Protein AF-A0A0E3JWS9-F1 (afdb_monomer_lite)

Foldseek 3Di:
DAEDDDDPPCPVVSVVVVVVCVVVVHDYDYDDDPPVVVVVVVPPDD

Sequence (46 aa):
MISIGCDHGGYELKEIIRKSLEEKGIEYRDYLLWYMNLINTSHNGG

pLDDT: mean 73.38, std 15.68, range [39.09, 92.19]

Organism: Clostridium scatologenes (NCBI:txid1548)

Radius of gyration: 12.81 Å; chains: 1; bounding box: 34×22×23 Å

Secondary structure (DSSP, 8-state):
-EEE---GGGHHHHHHHHHHHHHTT--EEE---GGGSHHHHTTS--

InterPro domains:
  IPR003500 Sugar-phosphate isomerase, RpiB/LacA/LacB family [PF02502] (2-31)
  IPR036569 Sugar-phosphate isomerase, RpiB/LacA/LacB superfamily [G3DSA:3.40.1400.10] (1-38)
  IPR036569 Sugar-phosphate isomerase, RpiB/LacA/LacB superfamily [SSF89623] (2-31)

Structure (mmCIF, N/CA/C/O backbone):
data_AF-A0A0E3JWS9-F1
#
_entry.id   AF-A0A0E3JWS9-F1
#
loop_
_atom_site.group_PDB
_atom_site.id
_atom_site.type_symbol
_atom_site.label_atom_id
_atom_site.label_alt_id
_atom_site.label_comp_id
_atom_site.label_asym_id
_atom_site.label_entity_id
_atom_site.label_seq_id
_atom_site.pdbx_PDB_ins_code
_atom_site.Cartn_x
_atom_site.Cartn_y
_atom_site.Cartn_z
_atom_site.occupancy
_atom_site.B_iso_or_equiv
_atom_site.auth_seq_id
_atom_site.auth_comp_id
_atom_site.auth_asym_id
_atom_site.auth_atom_id
_atom_site.pdbx_PDB_model_num
ATOM 1 N N . MET A 1 1 ? -11.353 -5.818 -4.947 1.00 65.56 1 MET A N 1
ATOM 2 C CA . MET A 1 1 ? 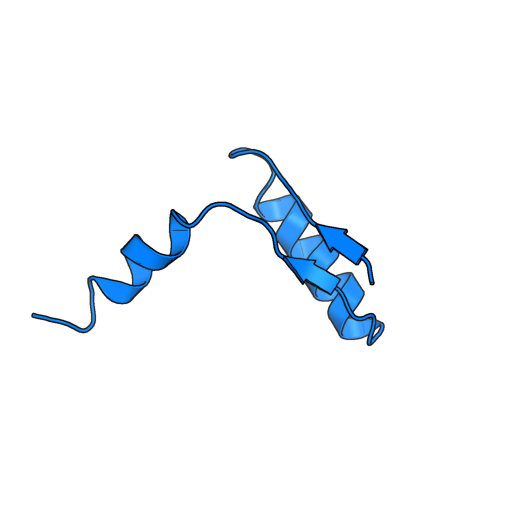-9.971 -6.097 -4.506 1.00 65.56 1 MET A CA 1
ATOM 3 C C . MET A 1 1 ? -9.021 -5.328 -5.408 1.00 65.56 1 MET A C 1
ATOM 5 O O . MET A 1 1 ? -9.087 -5.517 -6.616 1.00 65.56 1 MET A O 1
ATOM 9 N N . ILE A 1 2 ? -8.223 -4.416 -4.848 1.00 77.94 2 ILE A N 1
ATOM 10 C CA . ILE A 1 2 ? -7.335 -3.527 -5.619 1.00 77.94 2 ILE A CA 1
ATOM 11 C C . ILE A 1 2 ? -5.921 -4.103 -5.618 1.00 77.94 2 ILE A C 1
ATOM 13 O O . ILE A 1 2 ? -5.377 -4.368 -4.555 1.00 77.94 2 ILE A O 1
ATOM 17 N N . SER A 1 3 ? -5.315 -4.298 -6.783 1.00 83.19 3 SER A N 1
ATOM 18 C CA . SER A 1 3 ? -3.920 -4.731 -6.903 1.00 83.19 3 SER A CA 1
ATOM 19 C C . SER A 1 3 ? -2.996 -3.522 -7.036 1.00 83.19 3 SER A C 1
ATOM 21 O O . SER A 1 3 ? -3.186 -2.726 -7.956 1.00 83.19 3 SER A O 1
ATOM 23 N N . ILE A 1 4 ? -1.993 -3.394 -6.162 1.00 80.38 4 ILE A N 1
ATOM 24 C CA . ILE A 1 4 ? -1.005 -2.304 -6.228 1.00 80.38 4 ILE A CA 1
ATOM 25 C C . ILE A 1 4 ? 0.364 -2.825 -6.678 1.00 80.38 4 ILE A C 1
ATOM 27 O O . ILE A 1 4 ? 0.910 -3.777 -6.115 1.00 80.38 4 ILE A O 1
ATOM 31 N N . GLY A 1 5 ? 0.899 -2.181 -7.715 1.00 80.38 5 GLY A N 1
ATOM 32 C CA . GLY A 1 5 ? 2.167 -2.490 -8.367 1.00 80.38 5 GLY A CA 1
ATOM 33 C C . GLY A 1 5 ? 2.965 -1.208 -8.603 1.00 80.38 5 GLY A C 1
ATOM 34 O O . GLY A 1 5 ? 2.379 -0.143 -8.781 1.00 80.38 5 GLY A O 1
ATOM 35 N N . CYS A 1 6 ? 4.289 -1.285 -8.561 1.00 79.56 6 CYS A N 1
ATOM 36 C CA . CYS A 1 6 ? 5.163 -0.138 -8.713 1.00 79.56 6 CYS A CA 1
ATOM 37 C C . CYS A 1 6 ? 6.567 -0.585 -9.104 1.00 79.56 6 CYS A C 1
ATOM 39 O O . CYS A 1 6 ? 7.034 -1.632 -8.655 1.00 79.56 6 CYS A O 1
ATOM 41 N N . ASP A 1 7 ? 7.206 0.226 -9.938 1.00 79.62 7 ASP A N 1
ATOM 42 C CA . ASP A 1 7 ? 8.606 0.077 -10.311 1.00 79.62 7 ASP A CA 1
ATOM 43 C C . ASP A 1 7 ? 9.530 0.575 -9.176 1.00 79.62 7 ASP A C 1
ATOM 45 O O . ASP A 1 7 ? 9.061 1.130 -8.177 1.00 79.62 7 ASP A O 1
ATOM 49 N N . HIS A 1 8 ? 10.846 0.397 -9.315 1.00 77.94 8 HIS A N 1
ATOM 50 C CA . HIS A 1 8 ? 11.836 0.682 -8.272 1.00 77.94 8 HIS A CA 1
ATOM 51 C C . HIS A 1 8 ? 11.750 2.123 -7.732 1.00 77.94 8 HIS A C 1
ATOM 53 O O . HIS A 1 8 ? 11.948 2.354 -6.542 1.00 77.94 8 HIS A O 1
ATOM 59 N N . GLY A 1 9 ? 11.403 3.090 -8.585 1.00 78.31 9 GLY A N 1
ATOM 60 C CA . GLY A 1 9 ? 11.319 4.507 -8.216 1.00 78.31 9 GLY A CA 1
ATOM 61 C C . GLY A 1 9 ? 10.017 4.959 -7.546 1.00 78.31 9 GLY A C 1
ATOM 62 O O . GLY A 1 9 ? 9.948 6.099 -7.104 1.00 78.31 9 GLY A O 1
ATOM 63 N N . GLY A 1 10 ? 8.974 4.128 -7.473 1.00 80.19 10 GLY A N 1
ATOM 64 C CA . GLY A 1 10 ? 7.672 4.569 -6.949 1.00 80.19 10 GLY A CA 1
ATOM 65 C C . GLY A 1 10 ? 7.246 3.900 -5.640 1.00 80.19 10 GLY A C 1
ATOM 66 O O . GLY A 1 10 ? 6.072 3.955 -5.267 1.00 80.19 10 GLY A O 1
ATOM 67 N N . TYR A 1 11 ? 8.194 3.297 -4.917 1.00 81.31 11 TYR A N 1
ATOM 68 C CA . TYR A 1 11 ? 7.952 2.691 -3.606 1.00 81.31 11 TYR A CA 1
ATOM 69 C C . TYR A 1 11 ? 7.326 3.676 -2.603 1.00 81.31 11 TYR A C 1
ATOM 71 O O . TYR A 1 11 ? 6.346 3.337 -1.942 1.00 81.31 11 TYR A O 1
ATOM 79 N N . GLU A 1 12 ? 7.824 4.915 -2.539 1.00 83.81 12 GLU A N 1
ATOM 80 C CA . GLU A 1 12 ? 7.301 5.941 -1.624 1.00 83.81 12 GLU A CA 1
ATOM 81 C C . GLU A 1 12 ? 5.844 6.309 -1.934 1.00 83.81 12 GLU A C 1
ATOM 83 O O . GLU A 1 12 ? 4.996 6.357 -1.042 1.00 83.81 12 GLU A O 1
ATOM 88 N N . LEU A 1 13 ? 5.522 6.500 -3.217 1.00 85.81 13 LEU A N 1
ATOM 89 C CA . LEU A 1 13 ? 4.160 6.804 -3.651 1.00 85.81 13 LEU A CA 1
ATOM 90 C C . LEU A 1 13 ? 3.208 5.648 -3.336 1.00 85.81 13 LEU A C 1
ATOM 92 O O . LEU A 1 13 ? 2.078 5.853 -2.888 1.00 85.81 13 LEU A O 1
ATOM 96 N N . LYS A 1 14 ? 3.675 4.417 -3.533 1.00 85.25 14 LYS A N 1
ATOM 97 C CA . LYS A 1 14 ? 2.902 3.226 -3.211 1.00 85.25 14 LYS A CA 1
ATOM 98 C C . LYS A 1 14 ? 2.616 3.112 -1.712 1.00 85.25 14 LYS A C 1
ATOM 100 O O . LYS A 1 14 ? 1.494 2.768 -1.359 1.00 85.25 14 LYS A O 1
ATOM 105 N N . GLU A 1 15 ? 3.578 3.405 -0.840 1.00 85.31 15 GLU A N 1
ATOM 106 C CA . GLU A 1 15 ? 3.383 3.421 0.619 1.00 85.31 15 GLU A CA 1
ATOM 107 C C . GLU A 1 15 ? 2.286 4.411 1.048 1.00 85.31 15 GLU A C 1
ATOM 109 O O . GLU A 1 15 ? 1.452 4.086 1.895 1.00 85.31 15 GLU A O 1
ATOM 114 N N . ILE A 1 16 ? 2.222 5.588 0.420 1.00 89.81 16 ILE A N 1
ATOM 115 C CA . ILE A 1 16 ? 1.165 6.584 0.674 1.00 89.81 16 ILE A CA 1
ATOM 116 C C . ILE A 1 16 ? -0.211 6.045 0.254 1.00 89.81 16 ILE A C 1
ATOM 118 O O . ILE A 1 16 ? 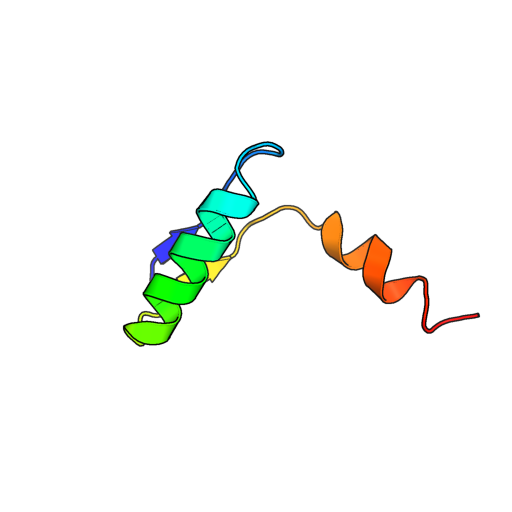-1.192 6.170 0.995 1.00 89.81 16 ILE A O 1
ATOM 122 N N . ILE A 1 17 ? -0.288 5.406 -0.917 1.00 87.31 17 ILE A N 1
ATOM 123 C CA . ILE A 1 17 ? -1.520 4.781 -1.420 1.00 87.31 17 ILE A CA 1
ATOM 124 C C . ILE A 1 17 ? -1.944 3.624 -0.508 1.00 87.31 17 ILE A C 1
ATOM 126 O O . ILE A 1 17 ? -3.124 3.498 -0.190 1.00 87.31 17 ILE A O 1
ATOM 130 N N . ARG A 1 18 ? -0.989 2.816 -0.038 1.00 86.00 18 ARG A N 1
ATOM 131 C CA . ARG A 1 18 ? -1.208 1.704 0.892 1.00 86.00 18 ARG A CA 1
ATOM 132 C C . ARG A 1 18 ? -1.863 2.184 2.188 1.00 86.00 18 ARG A C 1
ATOM 134 O O . ARG A 1 18 ? -2.935 1.696 2.528 1.00 86.00 18 ARG A O 1
ATOM 141 N N . LYS A 1 19 ? -1.285 3.201 2.840 1.00 89.31 19 LYS A N 1
ATOM 142 C CA . LYS A 1 19 ? -1.854 3.813 4.055 1.00 89.31 19 LYS A CA 1
ATOM 143 C C . LYS A 1 19 ? -3.254 4.370 3.805 1.00 89.31 19 LYS A C 1
ATOM 145 O O . LYS A 1 19 ? -4.168 4.096 4.571 1.00 89.31 19 LYS A O 1
ATOM 150 N N . SER A 1 20 ? -3.449 5.047 2.673 1.00 90.75 20 SER A N 1
ATOM 151 C CA . SER A 1 20 ? -4.762 5.584 2.291 1.00 90.75 20 SER A CA 1
ATOM 152 C C . SER A 1 20 ? -5.824 4.490 2.107 1.00 90.75 20 SER A C 1
ATOM 154 O O . SER A 1 20 ? -7.001 4.722 2.379 1.00 90.75 20 SER A O 1
ATOM 156 N N . LEU A 1 21 ? -5.434 3.307 1.617 1.00 88.31 21 LEU A N 1
ATOM 157 C CA . LEU A 1 21 ? -6.324 2.153 1.464 1.00 88.31 21 LEU A CA 1
ATOM 158 C C . LEU A 1 21 ? -6.646 1.512 2.820 1.00 88.31 21 LEU A C 1
ATOM 160 O O . LEU A 1 21 ? -7.807 1.188 3.063 1.00 88.31 21 LEU A O 1
ATOM 164 N N . GLU A 1 22 ? -5.660 1.398 3.713 1.00 86.75 22 GLU A N 1
ATOM 165 C CA . GLU A 1 22 ? -5.852 0.910 5.086 1.00 86.75 22 GLU A CA 1
ATOM 166 C C . GLU A 1 22 ? -6.773 1.818 5.903 1.00 86.75 22 GLU A C 1
ATOM 168 O O . GLU A 1 22 ? -7.712 1.331 6.528 1.00 86.75 22 GLU A O 1
ATOM 173 N N . GLU A 1 23 ? -6.569 3.137 5.845 1.00 92.19 23 GLU A N 1
ATOM 174 C CA . GLU A 1 23 ? -7.417 4.119 6.537 1.00 92.19 23 GLU A CA 1
ATOM 175 C C . GLU A 1 23 ? -8.875 4.059 6.070 1.00 92.19 23 GLU A C 1
ATOM 177 O O . GLU A 1 23 ? -9.801 4.317 6.836 1.00 92.19 23 GLU A O 1
ATOM 182 N N . LYS A 1 24 ? -9.094 3.692 4.805 1.00 91.19 24 LYS A N 1
ATOM 183 C CA . LYS A 1 24 ? -10.432 3.521 4.230 1.00 91.19 24 LYS A CA 1
ATOM 184 C C . LYS A 1 24 ? -11.005 2.116 4.453 1.00 91.19 24 LYS A C 1
ATOM 186 O O . LYS A 1 24 ? -12.139 1.875 4.047 1.00 91.19 24 LYS A O 1
ATOM 191 N N . GLY A 1 25 ? -10.246 1.194 5.054 1.00 90.44 25 GLY A N 1
ATOM 192 C CA . GLY A 1 25 ? -10.644 -0.206 5.229 1.00 90.44 25 GLY A CA 1
ATOM 193 C C . GLY A 1 25 ? -10.825 -0.956 3.905 1.00 90.44 25 GLY A C 1
ATOM 194 O O . GLY A 1 25 ? -11.634 -1.878 3.820 1.00 90.44 25 GLY A O 1
ATOM 195 N N . ILE A 1 26 ? -10.126 -0.534 2.848 1.00 87.12 26 ILE A N 1
ATOM 196 C CA . ILE A 1 26 ? -10.260 -1.113 1.512 1.00 87.12 26 ILE A CA 1
ATOM 197 C C . ILE A 1 26 ? -9.279 -2.271 1.369 1.00 87.12 26 ILE A C 1
ATOM 199 O O . ILE A 1 26 ? -8.064 -2.087 1.427 1.00 87.12 26 ILE A O 1
ATOM 203 N N . GLU A 1 27 ? -9.807 -3.461 1.091 1.00 85.12 27 GLU A N 1
ATOM 204 C CA . GLU A 1 27 ? -8.976 -4.620 0.786 1.00 85.12 27 GLU A CA 1
ATOM 205 C C . GLU A 1 27 ? -8.169 -4.425 -0.505 1.00 85.12 27 GLU A C 1
ATOM 207 O O . GLU A 1 27 ? -8.704 -4.312 -1.623 1.00 85.12 27 GLU A O 1
ATOM 212 N N . TYR A 1 28 ? -6.8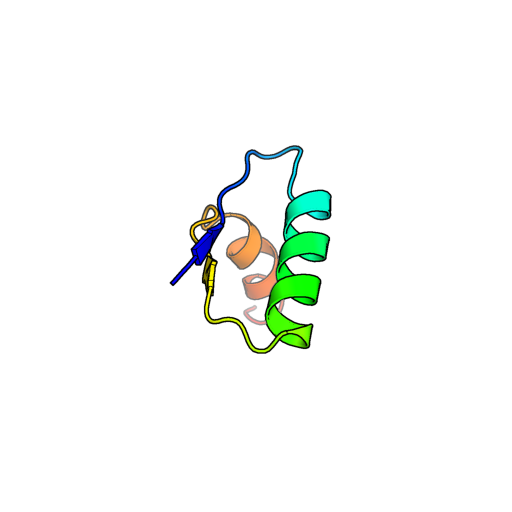49 -4.461 -0.343 1.00 84.56 28 TYR A N 1
ATOM 213 C CA . TYR A 1 28 ? -5.884 -4.403 -1.426 1.00 84.56 28 TYR A CA 1
ATOM 214 C C . TYR A 1 28 ? -4.932 -5.600 -1.376 1.00 84.56 28 TYR A C 1
ATOM 216 O O . TYR A 1 28 ? -4.739 -6.246 -0.349 1.00 84.56 28 TYR A O 1
ATOM 224 N N . ARG A 1 29 ? -4.340 -5.906 -2.525 1.00 82.06 29 ARG A N 1
ATOM 225 C CA . ARG A 1 29 ? -3.349 -6.956 -2.701 1.00 82.06 29 ARG A CA 1
ATOM 226 C C . ARG A 1 29 ? -2.068 -6.337 -3.228 1.00 82.06 29 ARG A C 1
ATOM 228 O O . ARG A 1 29 ? -2.050 -5.729 -4.299 1.00 82.06 29 ARG A O 1
ATOM 235 N N . ASP A 1 30 ? -1.013 -6.484 -2.449 1.00 80.56 30 ASP A N 1
ATOM 236 C CA . ASP A 1 30 ? 0.315 -6.022 -2.809 1.00 80.56 30 ASP A CA 1
ATOM 237 C C . ASP A 1 30 ? 1.004 -7.053 -3.706 1.00 80.56 30 ASP A C 1
ATOM 239 O O . ASP A 1 30 ? 1.075 -8.229 -3.352 1.00 80.56 30 ASP A O 1
ATOM 243 N N . TYR A 1 31 ? 1.475 -6.618 -4.873 1.00 75.81 31 TYR A N 1
ATOM 244 C CA . TYR A 1 31 ? 2.169 -7.479 -5.831 1.00 75.81 31 TYR A CA 1
ATOM 245 C C . TYR A 1 31 ? 3.632 -7.070 -6.052 1.00 75.81 31 TYR A C 1
ATOM 247 O O . TYR A 1 31 ? 4.250 -7.538 -7.009 1.00 75.81 31 TYR A O 1
ATOM 255 N N . LEU A 1 32 ? 4.213 -6.195 -5.214 1.00 66.00 32 LEU A N 1
ATOM 256 C CA . LEU A 1 32 ? 5.608 -5.799 -5.428 1.00 66.00 32 LEU A CA 1
ATOM 257 C C . LEU A 1 32 ? 6.611 -6.898 -5.121 1.00 66.00 32 LEU A C 1
ATOM 259 O O . LEU A 1 32 ? 6.444 -7.736 -4.238 1.00 66.00 32 LEU A O 1
ATOM 263 N N . LEU A 1 33 ? 7.703 -6.769 -5.870 1.00 57.78 33 LEU A N 1
ATOM 264 C CA . LEU A 1 33 ? 8.863 -7.629 -5.938 1.00 57.78 33 LEU A CA 1
ATOM 265 C C . LEU A 1 33 ? 9.427 -7.974 -4.552 1.00 57.78 33 LEU A C 1
ATOM 267 O O . LEU A 1 33 ? 9.721 -7.103 -3.735 1.00 57.78 33 LEU A O 1
ATOM 271 N N . TRP A 1 34 ? 9.669 -9.270 -4.373 1.00 52.84 34 TRP A N 1
ATOM 272 C CA . TRP A 1 34 ? 10.340 -9.993 -3.284 1.00 52.84 34 TRP A CA 1
ATOM 273 C C . TRP A 1 34 ? 11.663 -9.408 -2.732 1.00 52.84 34 TRP A C 1
ATOM 275 O O . TRP A 1 34 ? 12.280 -10.009 -1.855 1.00 52.84 34 TRP A O 1
ATOM 285 N N . TYR A 1 35 ? 12.135 -8.262 -3.219 1.00 52.56 35 TYR A N 1
ATOM 286 C CA . TYR A 1 35 ? 13.490 -7.775 -2.974 1.00 52.56 35 TYR A CA 1
ATOM 287 C C . TYR A 1 35 ? 13.668 -7.053 -1.627 1.00 52.56 35 TYR A C 1
ATOM 289 O O . TYR A 1 35 ? 14.764 -7.033 -1.077 1.00 52.56 35 TYR A O 1
ATOM 297 N N . MET A 1 36 ? 12.598 -6.519 -1.031 1.00 51.91 36 MET A N 1
ATOM 298 C CA . MET A 1 36 ? 12.681 -5.803 0.256 1.00 51.91 36 MET A CA 1
ATOM 299 C C . MET A 1 36 ? 12.505 -6.706 1.488 1.00 51.91 36 MET A C 1
ATOM 301 O O . MET A 1 36 ? 12.695 -6.249 2.612 1.00 51.91 36 MET A O 1
ATOM 305 N N . ASN A 1 37 ? 12.185 -7.994 1.308 1.00 49.94 37 ASN A N 1
ATOM 306 C CA . ASN A 1 37 ? 12.146 -8.943 2.427 1.00 49.94 37 ASN A CA 1
ATOM 307 C C . ASN A 1 37 ? 13.526 -9.523 2.767 1.00 49.94 37 ASN A C 1
ATOM 309 O O . ASN A 1 37 ? 13.727 -9.949 3.900 1.00 49.94 37 ASN A O 1
ATOM 313 N N . LEU A 1 38 ? 14.497 -9.482 1.846 1.00 52.03 38 LEU A N 1
ATOM 314 C CA . LEU A 1 38 ? 15.853 -10.004 2.077 1.00 52.03 38 LEU A CA 1
ATOM 315 C C . LEU A 1 38 ? 16.722 -9.089 2.958 1.00 52.03 38 LEU A C 1
ATOM 317 O O . LEU A 1 38 ? 17.605 -9.574 3.657 1.00 52.03 38 LEU A O 1
ATOM 321 N N . ILE A 1 3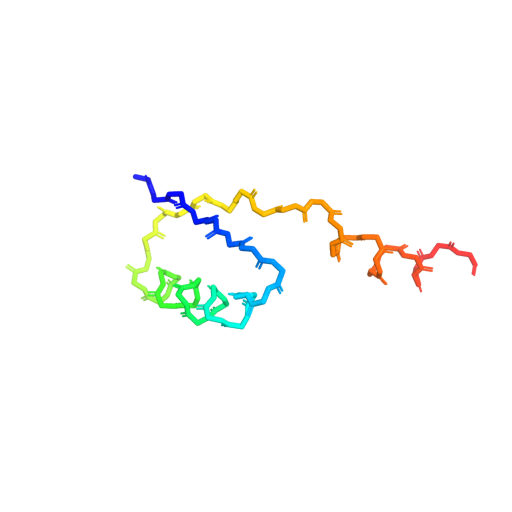9 ? 16.446 -7.783 2.994 1.00 51.59 39 ILE A N 1
ATOM 322 C CA . ILE A 1 39 ? 17.200 -6.830 3.829 1.00 51.59 39 ILE A CA 1
ATOM 323 C C . ILE A 1 39 ? 16.755 -6.810 5.299 1.00 51.59 39 ILE A C 1
ATOM 325 O O . ILE A 1 39 ? 17.563 -6.478 6.160 1.00 51.59 39 ILE A O 1
ATOM 329 N N . ASN A 1 40 ? 15.522 -7.228 5.611 1.00 49.72 40 ASN A N 1
ATOM 330 C CA . ASN A 1 40 ? 15.035 -7.310 6.998 1.00 49.72 40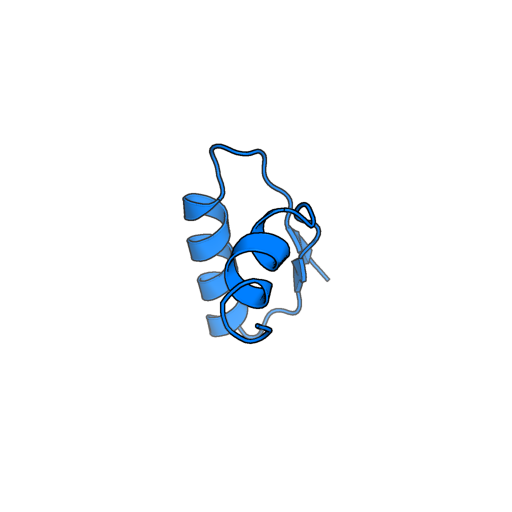 ASN A CA 1
ATOM 331 C C . ASN A 1 40 ? 15.096 -8.723 7.598 1.00 49.72 40 ASN A C 1
ATOM 333 O O . ASN A 1 40 ? 15.100 -8.860 8.818 1.00 49.72 40 ASN A O 1
ATOM 337 N N . THR A 1 41 ? 15.188 -9.777 6.777 1.00 50.50 41 THR A N 1
ATOM 338 C CA . THR A 1 41 ? 15.405 -11.149 7.281 1.00 50.50 41 THR A CA 1
ATOM 339 C C . THR A 1 41 ? 16.877 -11.495 7.505 1.00 50.50 41 THR A C 1
ATOM 341 O O . THR A 1 41 ? 17.159 -12.443 8.229 1.00 50.50 41 THR A O 1
ATOM 344 N N . SER A 1 42 ? 17.826 -10.709 6.981 1.00 50.62 42 SER A N 1
ATOM 345 C CA . SER A 1 42 ? 19.263 -10.974 7.164 1.00 50.62 42 SER A CA 1
ATOM 346 C C . SER A 1 42 ? 19.865 -10.443 8.478 1.00 50.62 42 SER A C 1
ATOM 348 O O . SER A 1 42 ? 21.030 -10.724 8.737 1.00 50.62 42 SER A O 1
ATOM 350 N N . HIS A 1 43 ? 19.128 -9.693 9.310 1.00 51.56 43 HIS A N 1
ATOM 351 C CA . HIS A 1 43 ? 19.650 -9.159 10.586 1.00 51.56 43 HIS A CA 1
ATOM 352 C C . HIS A 1 43 ? 19.087 -9.839 11.850 1.00 51.56 43 HIS A C 1
ATOM 354 O O . HIS A 1 43 ? 19.391 -9.410 12.956 1.00 51.56 43 HIS A O 1
ATOM 360 N N . ASN A 1 44 ? 18.294 -10.909 11.708 1.00 54.22 44 ASN A N 1
ATOM 361 C CA . ASN A 1 44 ? 17.811 -11.739 12.826 1.00 54.22 44 ASN A CA 1
ATOM 362 C C . ASN A 1 44 ? 18.044 -13.241 12.566 1.00 54.22 44 ASN A C 1
ATOM 364 O O . ASN A 1 44 ? 17.201 -14.083 12.867 1.00 54.22 44 ASN A O 1
ATOM 368 N N . GLY A 1 45 ? 19.186 -13.584 11.972 1.00 53.16 45 GLY A N 1
ATOM 369 C CA . GLY A 1 45 ? 19.561 -14.971 11.709 1.00 53.16 45 GLY A CA 1
ATOM 370 C C . GLY A 1 45 ? 21.051 -15.104 11.433 1.00 53.16 45 GLY A C 1
ATOM 371 O O . GLY A 1 45 ? 21.449 -15.190 10.275 1.00 53.16 45 GLY A O 1
ATOM 372 N N . GLY A 1 46 ? 21.853 -15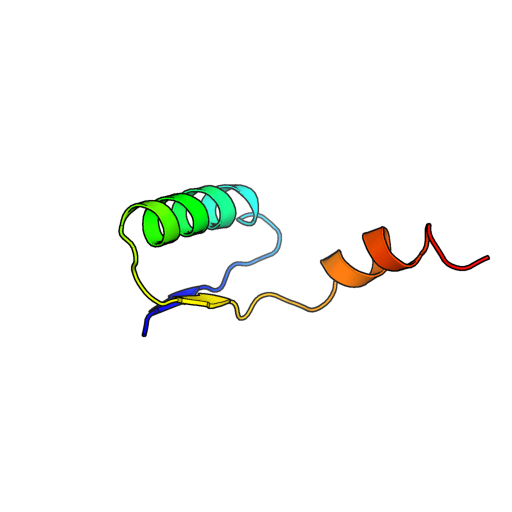.097 12.500 1.00 39.09 46 GLY A N 1
ATOM 373 C CA . GLY A 1 46 ? 23.305 -15.284 12.473 1.00 39.09 46 GLY A CA 1
ATOM 374 C C . GLY A 1 46 ? 23.956 -14.779 13.745 1.00 39.09 46 GLY A C 1
ATOM 375 O O . GLY A 1 46 ? 24.222 -13.562 13.790 1.00 39.09 46 GLY A O 1
#